Protein AF-A0A2X3CR79-F1 (afdb_monomer_lite)

Structure (mmCIF, N/CA/C/O backbone):
data_AF-A0A2X3CR79-F1
#
_entry.id   AF-A0A2X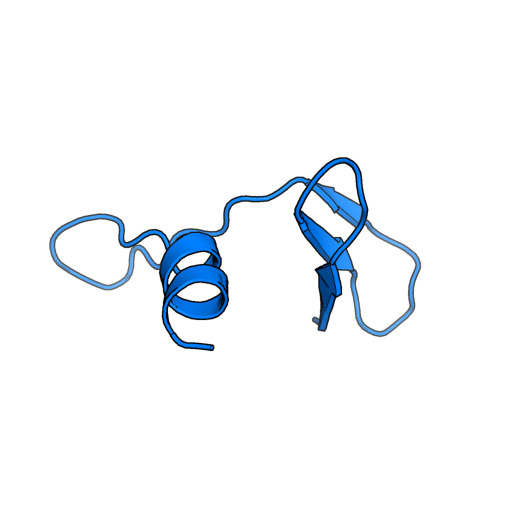3CR79-F1
#
loop_
_atom_site.group_PDB
_atom_site.id
_atom_site.type_symbol
_atom_site.label_atom_id
_atom_site.label_alt_id
_atom_site.label_comp_id
_atom_site.label_asym_id
_atom_site.label_entity_id
_atom_site.label_seq_id
_atom_site.pdbx_PDB_ins_code
_atom_site.Cartn_x
_atom_site.Cartn_y
_atom_site.Cartn_z
_atom_site.occupancy
_atom_site.B_iso_or_equiv
_atom_site.auth_seq_id
_atom_site.auth_comp_id
_atom_site.auth_asym_id
_atom_site.auth_atom_id
_atom_site.pdbx_PDB_model_num
ATOM 1 N N . MET A 1 1 ? -2.591 5.882 -9.382 1.00 85.62 1 MET A N 1
ATOM 2 C CA . MET A 1 1 ? -1.899 4.781 -8.674 1.00 85.62 1 MET A CA 1
ATOM 3 C C . MET A 1 1 ? -2.749 3.532 -8.796 1.00 85.62 1 MET A C 1
ATOM 5 O O . MET A 1 1 ? -3.958 3.635 -8.621 1.00 85.62 1 MET A O 1
ATOM 9 N N . SER A 1 2 ? -2.141 2.383 -9.083 1.00 94.44 2 SER A N 1
ATOM 10 C CA . SER A 1 2 ? -2.855 1.120 -9.312 1.00 94.44 2 SER A CA 1
ATOM 11 C C . SER A 1 2 ? -2.593 0.105 -8.199 1.00 94.44 2 SER A C 1
ATOM 13 O O . SER A 1 2 ? -1.517 0.104 -7.599 1.00 94.44 2 SER A O 1
ATOM 15 N N . THR A 1 3 ? -3.566 -0.772 -7.942 1.00 95.75 3 THR A N 1
ATOM 16 C CA . THR A 1 3 ? -3.437 -1.917 -7.028 1.00 95.75 3 THR A CA 1
ATOM 17 C C . THR A 1 3 ? -3.170 -3.184 -7.831 1.00 95.75 3 TH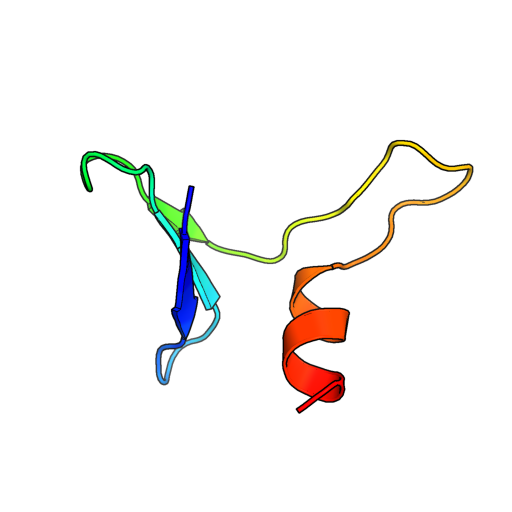R A C 1
ATOM 19 O O . THR A 1 3 ? -3.945 -3.523 -8.720 1.00 95.75 3 THR A O 1
ATOM 22 N N . VAL A 1 4 ? -2.082 -3.887 -7.519 1.00 95.31 4 VAL A N 1
ATOM 23 C CA . VAL A 1 4 ? -1.669 -5.121 -8.198 1.00 95.31 4 VAL A CA 1
ATOM 24 C C . VAL A 1 4 ? -1.733 -6.280 -7.211 1.00 95.31 4 VAL A C 1
ATOM 26 O O . VAL A 1 4 ? -1.123 -6.225 -6.141 1.00 95.31 4 VAL A O 1
ATOM 29 N N . LEU A 1 5 ? -2.473 -7.327 -7.580 1.00 94.38 5 LEU A N 1
ATOM 30 C CA . LEU A 1 5 ? -2.545 -8.581 -6.835 1.00 94.38 5 LEU A CA 1
ATOM 31 C C . LEU A 1 5 ? -1.445 -9.524 -7.323 1.00 94.38 5 LEU A C 1
ATOM 33 O O . LEU A 1 5 ? -1.303 -9.751 -8.523 1.00 94.38 5 LEU A O 1
ATOM 37 N N . THR A 1 6 ? -0.674 -10.064 -6.388 1.00 93.50 6 THR A N 1
ATOM 38 C CA . THR A 1 6 ? 0.356 -11.073 -6.647 1.00 93.50 6 THR A CA 1
ATOM 39 C C . THR A 1 6 ? 0.155 -12.248 -5.697 1.00 93.50 6 THR A C 1
ATOM 41 O O . THR A 1 6 ? -0.477 -12.091 -4.651 1.00 93.50 6 THR A O 1
ATOM 44 N N . ASP A 1 7 ? 0.764 -13.393 -5.999 1.00 92.44 7 ASP A N 1
ATOM 45 C CA . ASP A 1 7 ? 0.732 -14.563 -5.108 1.00 92.44 7 ASP A CA 1
ATOM 46 C C . ASP A 1 7 ? 1.351 -14.275 -3.726 1.00 92.44 7 ASP A C 1
ATOM 48 O O . ASP A 1 7 ? 1.009 -14.919 -2.736 1.00 92.44 7 ASP A O 1
ATOM 52 N N . SER A 1 8 ? 2.232 -13.272 -3.641 1.00 91.75 8 SER A N 1
ATOM 53 C CA . SER A 1 8 ? 2.927 -12.863 -2.413 1.00 91.75 8 SER A CA 1
ATOM 54 C C . SER A 1 8 ? 2.252 -11.698 -1.675 1.00 91.75 8 SER A C 1
ATOM 56 O O . SER A 1 8 ? 2.782 -11.229 -0.667 1.00 91.75 8 SER A O 1
ATOM 58 N N . GLY A 1 9 ? 1.107 -11.203 -2.159 1.00 93.00 9 GLY A N 1
ATOM 59 C CA . GLY A 1 9 ? 0.361 -10.099 -1.547 1.00 93.00 9 GLY A CA 1
ATOM 60 C C . GLY A 1 9 ? 0.067 -8.934 -2.496 1.00 93.00 9 GLY A C 1
ATOM 61 O O . GLY A 1 9 ? 0.137 -9.063 -3.719 1.00 93.00 9 GLY A O 1
ATOM 62 N N . VAL A 1 10 ? -0.296 -7.783 -1.919 1.00 96.69 10 VAL A N 1
ATOM 63 C CA . VAL A 1 10 ? -0.747 -6.598 -2.667 1.00 96.69 10 VAL A CA 1
ATOM 64 C C . VAL A 1 10 ? 0.353 -5.549 -2.786 1.00 96.69 10 VAL A C 1
ATOM 66 O O . VAL A 1 10 ? 0.985 -5.176 -1.793 1.00 96.69 10 VAL A O 1
ATOM 69 N N . LEU A 1 11 ? 0.522 -5.021 -3.997 1.00 97.06 11 LEU A N 1
ATOM 70 C CA . LEU A 1 11 ? 1.430 -3.921 -4.306 1.00 97.06 11 LEU A CA 1
ATOM 71 C C . LEU A 1 11 ? 0.657 -2.702 -4.810 1.00 97.06 11 LEU A C 1
ATOM 73 O O . LEU A 1 11 ? -0.323 -2.825 -5.547 1.00 97.06 11 LEU A O 1
ATOM 77 N N . TYR A 1 12 ? 1.142 -1.520 -4.451 1.00 97.00 12 TYR A N 1
ATOM 78 C CA . TYR A 1 12 ? 0.703 -0.251 -5.013 1.00 97.00 12 TYR A CA 1
ATOM 79 C C . TYR A 1 12 ? 1.788 0.294 -5.927 1.00 97.00 12 TYR A C 1
ATOM 81 O O . TYR A 1 12 ? 2.940 0.434 -5.514 1.00 97.00 12 TYR A O 1
ATOM 89 N N . VAL A 1 13 ? 1.414 0.586 -7.169 1.00 97.62 13 VAL A N 1
ATOM 90 C CA . VAL A 1 13 ? 2.351 0.988 -8.221 1.00 97.62 13 VAL A CA 1
ATOM 91 C C . VAL A 1 13 ? 1.937 2.348 -8.770 1.00 97.62 13 VAL A C 1
ATOM 93 O O . VAL A 1 13 ? 0.756 2.570 -9.065 1.00 97.62 13 VAL A O 1
ATOM 96 N N . THR A 1 14 ? 2.889 3.279 -8.884 1.00 97.69 14 THR A N 1
ATOM 97 C CA . THR A 1 14 ? 2.641 4.580 -9.526 1.00 97.69 14 THR A CA 1
ATOM 98 C C . THR A 1 14 ? 2.240 4.397 -10.985 1.00 97.69 14 THR A C 1
ATOM 100 O O . THR A 1 14 ? 2.589 3.402 -11.613 1.00 97.69 14 THR A O 1
ATOM 103 N N . ASP A 1 15 ? 1.508 5.359 -11.547 1.00 96.81 15 ASP A N 1
ATOM 104 C CA . ASP A 1 15 ? 0.960 5.217 -12.906 1.00 96.81 15 ASP A CA 1
ATOM 105 C C . ASP A 1 15 ? 2.053 5.134 -13.986 1.00 96.81 15 ASP A C 1
ATOM 107 O O . ASP A 1 15 ? 1.830 4.572 -15.053 1.00 96.81 15 ASP A O 1
ATOM 111 N N . ASP A 1 16 ? 3.257 5.634 -13.692 1.00 96.88 16 ASP A N 1
ATOM 112 C CA . ASP A 1 16 ? 4.443 5.509 -14.545 1.00 96.88 16 ASP A CA 1
ATOM 113 C C . ASP A 1 16 ? 5.254 4.216 -14.321 1.00 96.88 16 ASP A C 1
ATOM 115 O O . ASP A 1 16 ? 6.281 4.017 -14.969 1.00 96.88 16 ASP A O 1
ATOM 119 N N . GLY A 1 17 ? 4.829 3.353 -13.393 1.00 96.81 17 GLY A N 1
ATOM 120 C CA . GLY A 1 17 ? 5.466 2.073 -13.081 1.00 96.81 17 GLY A CA 1
ATOM 121 C C . GLY A 1 17 ? 6.797 2.161 -12.330 1.00 96.81 17 GLY A C 1
ATOM 122 O O . GLY A 1 17 ? 7.416 1.128 -12.081 1.00 96.81 17 GLY A O 1
ATOM 123 N N . LYS A 1 18 ? 7.273 3.361 -11.976 1.00 97.75 18 LYS A N 1
ATOM 124 C CA . LYS A 1 18 ? 8.637 3.544 -11.446 1.00 97.75 18 LYS A CA 1
ATOM 125 C C . LYS A 1 18 ? 8.768 3.290 -9.952 1.00 97.75 18 LYS A C 1
ATOM 127 O O . LYS A 1 18 ? 9.867 3.000 -9.488 1.00 97.75 18 LYS A O 1
ATOM 132 N N . HIS A 1 19 ? 7.677 3.417 -9.203 1.00 97.62 19 HIS A N 1
ATOM 133 C CA . HIS A 1 19 ? 7.689 3.250 -7.757 1.00 97.62 19 HIS A CA 1
ATOM 134 C C . HIS A 1 19 ? 6.684 2.189 -7.341 1.00 97.62 19 HIS A C 1
ATOM 136 O O . HIS A 1 19 ? 5.552 2.150 -7.827 1.00 97.62 19 HIS A O 1
ATOM 142 N N . ILE A 1 20 ? 7.124 1.347 -6.410 1.00 97.00 20 ILE A N 1
ATOM 143 C CA . ILE A 1 20 ? 6.345 0.257 -5.835 1.00 97.00 20 ILE A CA 1
ATOM 144 C C . ILE A 1 20 ? 6.388 0.401 -4.319 1.00 97.00 20 ILE A C 1
ATOM 146 O O . ILE A 1 20 ? 7.455 0.606 -3.740 1.00 97.00 20 ILE A O 1
ATOM 150 N N . ILE A 1 21 ? 5.228 0.269 -3.682 1.00 97.44 21 ILE A N 1
ATOM 151 C CA . ILE A 1 21 ? 5.089 0.218 -2.227 1.00 97.44 21 ILE A CA 1
ATOM 152 C C . ILE A 1 21 ? 4.251 -1.010 -1.875 1.00 97.44 21 ILE A C 1
ATOM 154 O O . ILE A 1 21 ? 3.197 -1.249 -2.468 1.00 97.44 21 ILE A O 1
ATOM 158 N N . GLN A 1 22 ? 4.722 -1.802 -0.915 1.00 97.06 22 GLN A N 1
ATOM 159 C CA . GLN A 1 22 ? 3.980 -2.955 -0.417 1.00 97.06 22 GLN A CA 1
ATOM 160 C C . GLN A 1 22 ? 2.796 -2.491 0.440 1.00 97.06 22 GLN A C 1
ATOM 162 O O . GLN A 1 22 ? 2.946 -1.604 1.280 1.00 97.06 22 GLN A O 1
ATOM 167 N N . GLY A 1 23 ? 1.618 -3.081 0.216 1.00 96.00 23 GLY A N 1
ATOM 168 C CA . GLY A 1 23 ? 0.436 -2.818 1.034 1.00 96.00 23 GLY A CA 1
ATOM 169 C C . GLY A 1 23 ? 0.571 -3.316 2.486 1.00 96.00 23 GLY A C 1
ATOM 170 O O . GLY A 1 23 ? 1.560 -3.964 2.837 1.00 96.00 23 GLY A O 1
ATOM 171 N N . PRO A 1 24 ? -0.450 -3.077 3.330 1.00 96.88 24 PRO A N 1
ATOM 172 C CA . PRO A 1 24 ? -1.748 -2.496 2.980 1.00 96.88 24 PRO A CA 1
ATOM 173 C C . PRO A 1 24 ? -1.758 -0.959 2.950 1.00 96.88 24 PRO A C 1
ATOM 175 O O . PRO A 1 24 ? -0.940 -0.294 3.581 1.00 96.88 24 PRO A O 1
ATOM 178 N N . MET A 1 25 ? -2.732 -0.399 2.234 1.00 97.25 25 MET A N 1
ATOM 179 C CA . MET A 1 25 ? -3.080 1.018 2.271 1.00 97.25 25 MET A CA 1
ATOM 180 C C . MET A 1 25 ? -4.193 1.249 3.288 1.00 97.25 25 MET A C 1
ATOM 182 O O . MET A 1 25 ? -5.164 0.488 3.353 1.00 97.25 25 MET A O 1
ATOM 186 N N . TYR A 1 26 ? -4.060 2.340 4.037 1.00 97.31 26 TYR A N 1
ATOM 187 C CA . TYR A 1 26 ? -5.074 2.807 4.968 1.00 97.31 26 TYR A CA 1
ATOM 188 C C . TYR A 1 26 ? -5.636 4.152 4.517 1.00 97.31 26 TYR A C 1
ATOM 190 O O . TYR A 1 26 ? -4.872 5.072 4.230 1.00 97.31 26 TYR A O 1
ATOM 198 N N . ASP A 1 27 ? -6.961 4.273 4.508 1.00 97.31 27 ASP A N 1
ATOM 199 C CA . ASP A 1 27 ? -7.620 5.576 4.534 1.00 97.31 27 ASP A CA 1
ATOM 200 C C . ASP A 1 27 ? -7.645 6.069 5.986 1.00 97.31 27 ASP A C 1
ATOM 202 O O . ASP A 1 27 ? -8.155 5.391 6.879 1.00 97.31 27 ASP A O 1
ATOM 206 N N . VAL A 1 28 ? -7.041 7.229 6.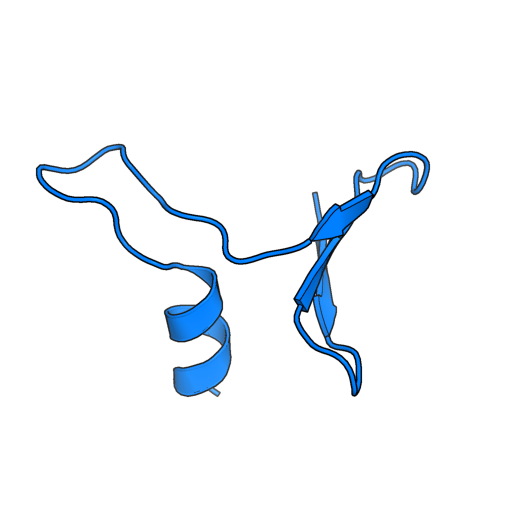230 1.00 97.75 28 VAL A N 1
ATOM 207 C CA . VAL A 1 28 ? -6.917 7.857 7.555 1.00 97.75 28 VAL A CA 1
ATOM 208 C C . VAL A 1 28 ? -7.683 9.180 7.643 1.00 97.75 28 VAL A C 1
ATOM 210 O O . VAL A 1 28 ? -7.440 9.974 8.546 1.00 97.75 28 VAL A O 1
ATOM 213 N N . SER A 1 29 ? -8.591 9.444 6.700 1.00 97.94 29 SER A N 1
ATOM 214 C CA . SER A 1 29 ? -9.406 10.665 6.678 1.00 97.94 29 SER A CA 1
ATOM 215 C C . SER A 1 29 ? -10.499 10.692 7.758 1.00 97.94 29 SER A C 1
ATOM 217 O O . SER A 1 29 ? -10.966 11.766 8.136 1.00 97.94 29 SER A O 1
ATOM 219 N N . GLY A 1 30 ? -10.909 9.520 8.257 1.00 96.12 30 GLY A N 1
ATOM 220 C CA . GLY A 1 30 ? -11.929 9.361 9.293 1.00 96.12 30 GLY A CA 1
ATOM 221 C C . GLY A 1 30 ? -11.381 9.345 10.723 1.00 96.12 30 GLY A C 1
ATOM 222 O O . GLY A 1 30 ? -10.209 9.597 10.985 1.00 96.12 30 GLY A O 1
ATOM 223 N N . ALA A 1 31 ? -12.246 8.990 11.677 1.00 97.56 31 ALA A N 1
ATOM 224 C CA . ALA A 1 31 ? -11.875 8.913 13.094 1.00 97.56 31 ALA A CA 1
ATOM 225 C C . ALA A 1 31 ? -10.882 7.777 13.416 1.00 97.56 31 ALA A C 1
ATOM 227 O O . ALA A 1 31 ? -10.247 7.801 14.469 1.00 97.56 31 ALA A O 1
ATOM 228 N N . GLN A 1 32 ? -10.781 6.765 12.548 1.00 97.88 32 GLN A N 1
ATOM 229 C CA . GLN A 1 32 ? -9.890 5.615 12.702 1.00 97.88 32 GLN A CA 1
ATOM 230 C C . GLN A 1 32 ? -9.342 5.192 11.330 1.00 97.88 32 GLN A C 1
ATOM 232 O O . GLN A 1 32 ? -10.079 5.289 10.347 1.00 97.88 32 GLN A O 1
ATOM 237 N N . PRO A 1 33 ? -8.094 4.695 11.248 1.00 97.88 33 PRO A N 1
ATOM 238 C CA . PRO A 1 33 ? -7.550 4.125 10.019 1.00 97.88 33 PRO A CA 1
ATOM 239 C C . PRO A 1 33 ? -8.382 2.945 9.507 1.00 97.88 33 PRO A C 1
ATOM 241 O O . PRO A 1 33 ? -8.659 2.001 10.247 1.00 97.88 33 PRO A O 1
ATOM 244 N N . VAL A 1 34 ? -8.721 2.962 8.221 1.00 97.50 34 VAL A N 1
ATOM 245 C CA . VAL A 1 34 ? -9.481 1.905 7.545 1.00 97.50 34 VAL A CA 1
ATOM 246 C C . VAL A 1 34 ? -8.584 1.207 6.531 1.00 97.50 34 VAL A C 1
ATOM 248 O O . VAL A 1 34 ? -8.077 1.843 5.613 1.00 97.50 34 VAL A O 1
ATOM 251 N N . ASN A 1 35 ? -8.390 -0.107 6.673 1.00 97.06 35 ASN A N 1
ATOM 252 C CA . ASN A 1 35 ? -7.617 -0.903 5.716 1.00 97.06 35 ASN A CA 1
ATOM 253 C C . ASN A 1 35 ? -8.423 -1.112 4.423 1.00 97.06 35 ASN A C 1
ATOM 255 O O . ASN A 1 35 ? -9.242 -2.030 4.326 1.00 97.06 35 ASN A O 1
ATOM 259 N N . VAL A 1 36 ? -8.171 -0.265 3.428 1.00 96.25 36 VAL A N 1
ATOM 260 C CA . VAL A 1 36 ? -8.868 -0.311 2.136 1.00 96.25 36 VAL A CA 1
ATOM 261 C C . VAL A 1 36 ? -8.372 -1.453 1.246 1.00 96.25 36 VAL A C 1
ATOM 263 O O . VAL A 1 36 ? -9.124 -1.939 0.405 1.00 96.25 36 VAL A O 1
ATOM 266 N N . THR A 1 37 ? -7.147 -1.953 1.461 1.00 96.38 37 THR A N 1
ATOM 267 C CA . THR A 1 37 ? -6.652 -3.156 0.768 1.00 96.38 37 THR A CA 1
ATOM 268 C C . THR A 1 37 ? -7.512 -4.370 1.096 1.00 96.38 37 THR A C 1
ATOM 270 O O . THR A 1 37 ? -7.937 -5.090 0.199 1.00 96.38 37 THR A O 1
ATOM 273 N N . ASN A 1 38 ? -7.818 -4.579 2.376 1.00 95.38 38 ASN A N 1
ATOM 274 C CA . ASN A 1 38 ? -8.641 -5.706 2.802 1.00 95.38 38 ASN A CA 1
ATOM 275 C C . ASN A 1 38 ? -10.086 -5.568 2.321 1.00 95.38 38 ASN A C 1
ATOM 277 O O . ASN A 1 38 ? -10.690 -6.570 1.958 1.00 95.38 38 ASN A O 1
ATOM 281 N N . GLN A 1 39 ? -10.639 -4.352 2.283 1.00 93.44 39 GLN A N 1
ATOM 282 C CA . GLN A 1 39 ? -11.982 -4.133 1.736 1.00 93.44 39 GLN A CA 1
ATOM 283 C C . GLN A 1 39 ? -12.069 -4.520 0.256 1.00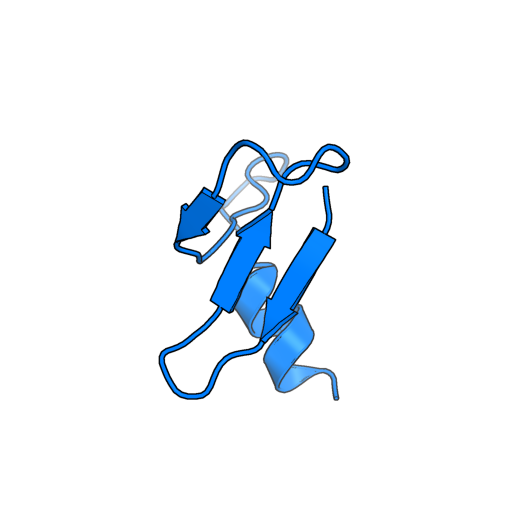 93.44 39 GLN A C 1
ATOM 285 O O . GLN A 1 39 ? -13.046 -5.146 -0.142 1.00 93.44 39 GLN A O 1
ATOM 290 N N . LEU A 1 40 ? -11.037 -4.208 -0.535 1.00 89.38 40 LEU A N 1
ATOM 291 C CA . LEU A 1 40 ? -10.961 -4.624 -1.936 1.00 89.38 40 LEU A CA 1
ATOM 292 C C . LEU A 1 40 ? -10.888 -6.153 -2.080 1.00 89.38 40 LEU A C 1
ATOM 294 O O . LEU A 1 40 ? -11.560 -6.708 -2.940 1.00 89.38 40 LEU A O 1
ATOM 298 N N . LEU A 1 41 ? -10.090 -6.824 -1.242 1.00 88.19 41 LEU A N 1
ATOM 299 C CA . LEU A 1 41 ? -9.884 -8.280 -1.301 1.00 88.19 41 LEU A CA 1
ATOM 300 C C . LEU A 1 41 ? -11.080 -9.098 -0.800 1.00 88.19 41 LEU A C 1
ATOM 302 O O . LEU A 1 41 ? -11.286 -10.219 -1.246 1.00 88.19 41 LEU A O 1
ATOM 306 N N . LEU A 1 42 ? -11.823 -8.573 0.174 1.00 85.75 42 LEU A N 1
ATOM 307 C CA . LEU A 1 42 ? -12.969 -9.253 0.787 1.00 85.75 42 LEU A CA 1
ATOM 308 C C . LEU A 1 42 ? -14.302 -8.884 0.120 1.00 85.75 42 LEU A C 1
ATOM 310 O O . LEU A 1 42 ? -15.318 -9.510 0.409 1.00 85.75 42 LEU A O 1
ATOM 314 N N . GLY A 1 43 ? -14.309 -7.847 -0.724 1.00 66.62 43 GLY A N 1
ATOM 315 C CA . GLY A 1 43 ? -15.481 -7.359 -1.454 1.00 66.62 43 GLY A CA 1
ATOM 316 C C . GLY A 1 43 ? -15.675 -7.972 -2.847 1.00 66.62 43 GLY A C 1
ATOM 317 O O . GLY A 1 43 ? -16.575 -7.525 -3.559 1.00 66.62 43 GLY A O 1
ATOM 318 N N . SER A 1 44 ? -14.844 -8.947 -3.237 1.00 51.19 44 SER A N 1
ATOM 319 C 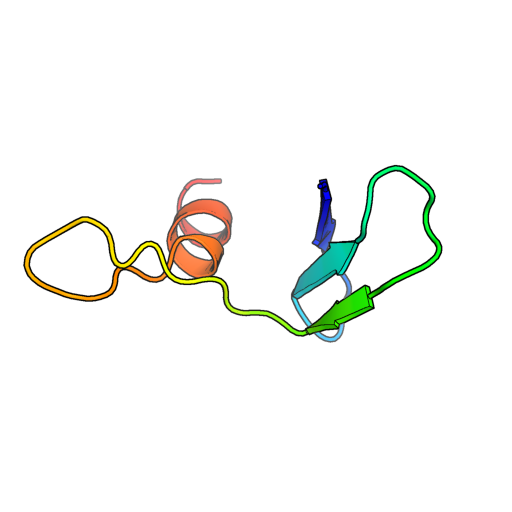CA . SER A 1 44 ? -14.898 -9.690 -4.509 1.00 51.19 44 SER A CA 1
ATOM 320 C C . SER A 1 44 ? -15.358 -11.130 -4.328 1.00 51.19 44 SER A C 1
ATOM 322 O O . SER A 1 44 ? -14.787 -11.790 -3.430 1.00 51.19 44 SER A O 1
#

Foldseek 3Di:
DDWDQDPVAIWDADPVRPDIDGDQDWDPPDPDTDRVRVVVVVVD

Radius of gyration: 11.29 Å; chains: 1; bounding box: 24×25×28 Å

Sequence (44 aa):
MSTVLTDSGVLYVTDDGKHIIQGPMYDVSGAQPVNVTNQLLLGS

Organism: Klebsiella pneumoniae (NCBI:txid573)

pLDDT: mean 93.79, std 8.3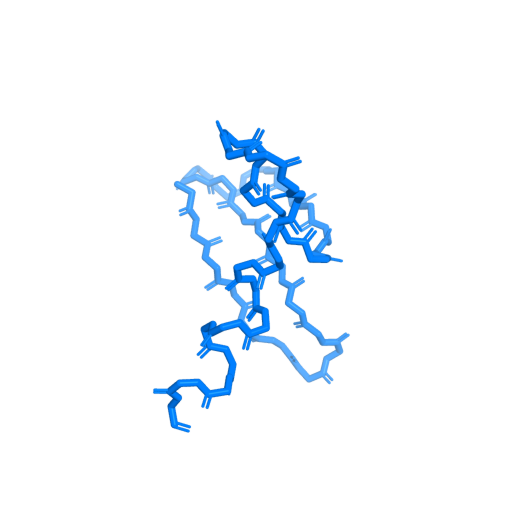6, range [51.19, 97.94]

Secondary structure (DSSP, 8-state):
-EEEEETTEEEEE-TTS--EEES--EE-SSSS-EEHHHHHHH--

InterPro domains:
  IPR009094 Disulphide bond isomerase DsbC/G, N-terminal domain superfamily [G3DSA:3.10.450.70] (1-35)
  IPR009094 Disulphide bond isomerase DsbC/G, N-terminal domain superfamily [SSF54423] (2-34)
  IPR018950 Disulphide bond isomerase, DsbC/G, N-terminal [PF10411] (1-38)